Protein AF-0000000070236684 (afdb_homodimer)

Nearest PDB structures (foldseek):
  8g8b-assembly1_G  TM=8.870E-01  e=2.779E-02  Xenopus laevis
  3wkj-assembly1_C  TM=8.708E-01  e=2.597E-02  Homo sapiens
  8syp-assembly1_C  TM=8.882E-01  e=2.974E-02  Homo sapiens
  7lv9-assembly1_C  TM=8.901E-01  e=5.477E-02  Marseillevirus marseillevirus
  3waa-assembly1_C  TM=8.963E-01  e=7.689E-02  Homo sapiens

Structure (mmCIF, N/CA/C/O backbone):
data_AF-0000000070236684-model_v1
#
loop_
_entity.id
_entity.type
_entity.pdbx_description
1 polymer 'Nuclear transcription factor Y subunit gamma'
#
loop_
_atom_site.group_PDB
_atom_site.id
_atom_site.type_symbol
_atom_site.label_atom_id
_atom_site.label_alt_id
_atom_site.label_comp_id
_atom_site.label_asym_id
_atom_site.label_entity_id
_atom_site.label_seq_id
_atom_site.pdbx_PDB_ins_code
_atom_site.Cartn_x
_atom_site.Cartn_y
_atom_site.Cartn_z
_atom_site.occupancy
_atom_site.B_iso_or_equiv
_atom_site.auth_seq_id
_atom_site.auth_comp_id
_atom_site.auth_asym_id
_atom_site.auth_atom_id
_atom_site.pdbx_PDB_model_num
ATOM 1 N N . MET A 1 1 ? -11.641 -13.164 -7.879 1 70.75 1 MET A N 1
ATOM 2 C CA . MET A 1 1 ? -10.297 -13.734 -7.902 1 70.75 1 MET A CA 1
ATOM 3 C C . MET A 1 1 ? -10.086 -14.688 -6.73 1 70.75 1 MET A C 1
ATOM 5 O O . MET A 1 1 ? -10.43 -14.359 -5.594 1 70.75 1 MET A O 1
ATOM 9 N N . LEU A 1 2 ? -9.781 -15.953 -6.977 1 87.56 2 LEU A N 1
ATOM 10 C CA . LEU A 1 2 ? -9.57 -16.906 -5.891 1 87.56 2 LEU A CA 1
ATOM 11 C C . LEU A 1 2 ? -8.148 -16.797 -5.355 1 87.56 2 LEU A C 1
ATOM 13 O O . LEU A 1 2 ? -7.211 -16.531 -6.113 1 87.56 2 LEU A O 1
ATOM 17 N N . ALA A 1 3 ? -8.008 -16.797 -4.059 1 94.19 3 ALA A N 1
ATOM 18 C CA . ALA A 1 3 ? -6.695 -16.766 -3.41 1 94.19 3 ALA A CA 1
ATOM 19 C C . ALA A 1 3 ? -6.598 -17.828 -2.318 1 94.19 3 ALA A C 1
ATOM 21 O O . ALA A 1 3 ? -7.562 -18.062 -1.582 1 94.19 3 ALA A O 1
ATOM 22 N N . GLU A 1 4 ? -5.469 -18.453 -2.273 1 93.94 4 GLU A N 1
ATOM 23 C CA . GLU A 1 4 ? -5.211 -19.359 -1.161 1 93.94 4 GLU A CA 1
ATOM 24 C C . GLU A 1 4 ? -5.008 -18.594 0.142 1 93.94 4 GLU A C 1
ATOM 26 O O . GLU A 1 4 ? -4.758 -17.391 0.125 1 93.94 4 GLU A O 1
ATOM 31 N N . GLN A 1 5 ? -5.105 -19.281 1.214 1 94.62 5 GLN A N 1
ATOM 32 C CA . GLN A 1 5 ? -5.082 -18.672 2.535 1 94.62 5 GLN A CA 1
ATOM 33 C C . GLN A 1 5 ? -3.754 -17.953 2.787 1 94.62 5 GLN A C 1
ATOM 35 O O . GLN A 1 5 ? -3.729 -16.859 3.342 1 94.62 5 GLN A O 1
ATOM 40 N N . GLU A 1 6 ? -2.668 -18.562 2.426 1 94.69 6 GLU A N 1
ATOM 41 C CA . GLU A 1 6 ? -1.36 -17.953 2.656 1 94.69 6 GLU A CA 1
ATOM 42 C C . GLU A 1 6 ? -1.21 -16.656 1.87 1 94.69 6 GLU A C 1
ATOM 44 O O . GLU A 1 6 ? -0.605 -15.695 2.355 1 94.69 6 GLU A O 1
ATOM 49 N N . ALA A 1 7 ? -1.746 -16.641 0.705 1 94.62 7 ALA A N 1
ATOM 50 C CA . ALA A 1 7 ? -1.714 -15.422 -0.111 1 94.62 7 ALA A CA 1
ATOM 51 C C . ALA A 1 7 ? -2.52 -14.305 0.54 1 94.62 7 ALA A C 1
ATOM 53 O O . ALA A 1 7 ? -2.088 -13.148 0.554 1 94.62 7 ALA A O 1
ATOM 54 N N . ILE A 1 8 ? -3.615 -14.641 1.075 1 95.38 8 ILE A N 1
ATOM 55 C CA . ILE A 1 8 ? -4.469 -13.68 1.759 1 95.38 8 ILE A CA 1
ATOM 56 C C . ILE A 1 8 ? -3.721 -13.078 2.949 1 95.38 8 ILE A C 1
ATOM 58 O O . ILE A 1 8 ? -3.76 -11.867 3.168 1 95.38 8 ILE A O 1
ATOM 62 N N . PHE A 1 9 ? -3.004 -13.867 3.637 1 94.69 9 PHE A N 1
ATOM 63 C CA . PHE A 1 9 ? -2.25 -13.438 4.809 1 94.69 9 PHE A CA 1
ATOM 64 C C . PHE A 1 9 ? -1.154 -12.453 4.422 1 94.69 9 PHE A C 1
ATOM 66 O O . PHE A 1 9 ? -0.987 -11.414 5.066 1 94.69 9 PHE A O 1
ATOM 73 N N . ILE A 1 10 ? -0.494 -12.711 3.414 1 93.88 10 ILE A N 1
ATOM 74 C CA . ILE A 1 10 ? 0.594 -11.859 2.947 1 93.88 10 ILE A CA 1
ATOM 75 C C . ILE A 1 10 ? 0.036 -10.516 2.479 1 93.88 10 ILE A C 1
ATOM 77 O O . ILE A 1 10 ? 0.596 -9.461 2.787 1 93.88 10 ILE A O 1
ATOM 81 N N . LEU A 1 11 ? -1.012 -10.633 1.76 1 95.62 11 LEU A N 1
ATOM 82 C CA . LEU A 1 11 ? -1.623 -9.398 1.267 1 95.62 11 LEU A CA 1
ATOM 83 C C . LEU A 1 11 ? -2.084 -8.523 2.424 1 95.62 11 LEU A C 1
ATOM 85 O O . LEU A 1 11 ? -1.921 -7.297 2.383 1 95.62 11 LEU A O 1
ATOM 89 N N . GLU A 1 12 ? -2.658 -9.117 3.465 1 95.5 12 GLU A N 1
ATOM 90 C CA . GLU A 1 12 ? -3.084 -8.391 4.656 1 95.5 12 GLU A CA 1
ATOM 91 C C . GLU A 1 12 ? -1.902 -7.703 5.34 1 95.5 12 GLU A C 1
ATOM 93 O O . GLU A 1 12 ? -1.976 -6.523 5.68 1 95.5 12 GLU A O 1
ATOM 98 N N . GLN A 1 13 ? -0.871 -8.422 5.469 1 95.56 13 GLN A N 1
ATOM 99 C CA . GLN A 1 13 ? 0.328 -7.879 6.098 1 95.56 13 GLN A CA 1
ATOM 100 C C . GLN A 1 13 ? 0.928 -6.758 5.258 1 95.56 13 GLN A C 1
ATOM 102 O O . GLN A 1 13 ? 1.337 -5.723 5.793 1 95.56 13 GLN A O 1
ATOM 107 N N . ALA A 1 14 ? 0.991 -6.949 4 1 95.38 14 ALA A N 1
ATOM 108 C CA . ALA A 1 14 ? 1.499 -5.934 3.08 1 95.38 14 ALA A CA 1
ATOM 109 C C . ALA A 1 14 ? 0.677 -4.652 3.17 1 95.38 14 ALA A C 1
ATOM 111 O O . ALA A 1 14 ? 1.233 -3.551 3.199 1 95.38 14 ALA A O 1
ATOM 112 N N . THR A 1 15 ? -0.621 -4.812 3.266 1 96.88 15 THR A N 1
ATOM 113 C CA . THR A 1 15 ? -1.525 -3.672 3.355 1 96.88 15 THR A CA 1
ATOM 114 C C . THR A 1 15 ? -1.334 -2.932 4.676 1 96.88 15 THR A C 1
ATOM 116 O O . THR A 1 15 ? -1.302 -1.699 4.703 1 96.88 15 THR A O 1
ATOM 119 N N . GLU A 1 16 ? -1.189 -3.678 5.723 1 95.81 16 GLU A N 1
ATOM 120 C CA . GLU A 1 16 ? -0.951 -3.074 7.031 1 95.81 16 GLU A CA 1
ATOM 121 C C . GLU A 1 16 ? 0.336 -2.254 7.035 1 95.81 16 GLU A C 1
ATOM 123 O O . GLU A 1 16 ? 0.355 -1.12 7.52 1 95.81 16 GLU A O 1
ATOM 128 N N . LEU A 1 17 ? 1.37 -2.842 6.52 1 94.62 17 LEU A N 1
ATOM 129 C CA . LEU A 1 17 ? 2.66 -2.164 6.457 1 94.62 17 LEU A CA 1
ATOM 130 C C . LEU A 1 17 ? 2.576 -0.916 5.582 1 94.62 17 LEU A C 1
ATOM 132 O O . LEU A 1 17 ? 3.15 0.122 5.918 1 94.62 17 LEU A O 1
ATOM 136 N N . PHE A 1 18 ? 1.917 -1.042 4.453 1 94.69 18 PHE A N 1
ATOM 137 C CA . PHE A 1 18 ? 1.713 0.1 3.568 1 94.69 18 PHE A CA 1
ATOM 138 C C . PHE A 1 18 ? 1.059 1.255 4.316 1 94.69 18 PHE A C 1
ATOM 140 O O . PHE A 1 18 ? 1.565 2.379 4.301 1 94.69 18 PHE A O 1
ATOM 147 N N . VAL A 1 19 ? -0.034 1.018 5.074 1 96.44 19 VAL A N 1
ATOM 148 C CA . VAL A 1 19 ? -0.78 2.039 5.805 1 96.44 19 VAL A CA 1
ATOM 149 C C . VAL A 1 19 ? 0.101 2.646 6.895 1 96.44 19 VAL A C 1
ATOM 151 O O . VAL A 1 19 ? 0.131 3.865 7.066 1 96.44 19 VAL A O 1
ATOM 154 N N . GLU A 1 20 ? 0.805 1.807 7.566 1 94.31 20 GLU A N 1
ATOM 155 C CA . GLU A 1 20 ? 1.688 2.285 8.625 1 94.31 20 GLU A CA 1
ATOM 156 C C . GLU A 1 20 ? 2.768 3.211 8.07 1 94.31 20 GLU A C 1
ATOM 158 O O . GLU A 1 20 ? 3.064 4.25 8.664 1 94.31 20 GLU A O 1
ATOM 163 N N . THR A 1 21 ? 3.33 2.824 6.965 1 93.69 21 THR A N 1
ATOM 164 C CA . THR A 1 21 ? 4.43 3.578 6.375 1 93.69 21 THR A CA 1
ATOM 165 C C . THR A 1 21 ? 3.957 4.949 5.906 1 93.69 21 THR A C 1
ATOM 167 O O . THR A 1 21 ? 4.559 5.969 6.246 1 93.69 21 THR A O 1
ATOM 170 N N . ILE A 1 22 ? 2.867 4.957 5.18 1 93.75 22 ILE A N 1
ATOM 171 C CA . ILE A 1 22 ? 2.375 6.227 4.656 1 93.75 22 ILE A CA 1
ATOM 172 C C . ILE A 1 22 ? 1.903 7.109 5.805 1 93.75 22 ILE A C 1
ATOM 174 O O . ILE A 1 22 ? 2.131 8.32 5.797 1 93.75 22 ILE A O 1
ATOM 178 N N . ALA A 1 23 ? 1.235 6.59 6.84 1 94.62 23 ALA A N 1
ATOM 179 C CA . ALA A 1 23 ? 0.761 7.344 8 1 94.62 23 ALA A CA 1
ATOM 180 C C . ALA A 1 23 ? 1.927 7.945 8.781 1 94.62 23 ALA A C 1
ATOM 182 O O . ALA A 1 23 ? 1.866 9.102 9.211 1 94.62 23 ALA A O 1
ATOM 183 N N . ARG A 1 24 ? 2.898 7.129 8.898 1 93.5 24 ARG A N 1
ATOM 184 C CA . ARG A 1 24 ? 4.09 7.602 9.594 1 93.5 24 ARG A CA 1
ATOM 185 C C . ARG A 1 24 ? 4.738 8.758 8.852 1 93.5 24 ARG A C 1
ATOM 187 O O . ARG A 1 24 ? 5.102 9.773 9.453 1 93.5 24 ARG A O 1
ATOM 194 N N . ASP A 1 25 ? 4.859 8.57 7.543 1 93.56 25 ASP A N 1
ATOM 195 C CA . ASP A 1 25 ? 5.469 9.617 6.734 1 93.56 25 ASP A CA 1
ATOM 196 C C . ASP A 1 25 ? 4.629 10.898 6.766 1 93.56 25 ASP A C 1
ATOM 198 O O . ASP A 1 25 ? 5.168 11.992 6.902 1 93.56 25 ASP A O 1
ATOM 202 N N . ALA A 1 26 ? 3.357 10.727 6.742 1 94.75 26 ALA A N 1
ATOM 203 C CA . ALA A 1 26 ? 2.445 11.867 6.797 1 94.75 26 ALA A CA 1
ATOM 204 C C . ALA A 1 26 ? 2.498 12.547 8.164 1 94.75 26 ALA A C 1
ATOM 206 O O . ALA A 1 26 ? 2.438 13.773 8.258 1 94.75 26 ALA A O 1
ATOM 207 N N . TYR A 1 27 ? 2.639 11.695 9.117 1 94.5 27 TYR A N 1
ATOM 208 C CA . TYR A 1 27 ? 2.748 12.234 10.469 1 94.5 27 TYR A CA 1
ATOM 209 C C . TYR A 1 27 ? 4.023 13.055 10.625 1 94.5 27 TYR A C 1
ATOM 211 O O . TYR A 1 27 ? 4.008 14.117 11.258 1 94.5 27 TYR A O 1
ATOM 219 N N . CYS A 1 28 ? 5.082 12.586 10.117 1 93.44 28 CYS A N 1
ATOM 220 C CA . CYS A 1 28 ? 6.344 13.328 10.125 1 93.44 28 CYS A CA 1
ATOM 221 C C . CYS A 1 28 ? 6.188 14.672 9.438 1 93.44 28 CYS A C 1
ATOM 223 O O . CYS A 1 28 ? 6.707 15.688 9.922 1 93.44 28 CYS A O 1
ATOM 225 N N . CYS A 1 29 ? 5.461 14.68 8.367 1 93.5 29 CYS A N 1
ATOM 226 C CA . CYS A 1 29 ? 5.207 15.93 7.656 1 93.5 29 CYS A CA 1
ATOM 227 C C . CYS A 1 29 ? 4.379 16.891 8.508 1 93.5 29 CYS A C 1
ATOM 229 O O . CYS A 1 29 ? 4.633 18.094 8.523 1 93.5 29 CYS A O 1
ATOM 231 N N . ALA A 1 30 ? 3.379 16.344 9.242 1 94.94 30 ALA A N 1
ATOM 232 C CA . ALA A 1 30 ? 2.555 17.156 10.133 1 94.94 30 ALA A CA 1
ATOM 233 C C . ALA A 1 30 ? 3.391 17.75 11.266 1 94.94 30 ALA A C 1
ATOM 235 O O . ALA A 1 30 ? 3.242 18.938 11.602 1 94.94 30 ALA A O 1
ATOM 236 N N . GLN A 1 31 ? 4.266 17 11.75 1 93.19 31 GLN A N 1
ATOM 237 C CA . GLN A 1 31 ? 5.121 17.438 12.844 1 93.19 31 GLN A CA 1
ATOM 238 C C . GLN A 1 31 ? 6.07 18.547 12.406 1 93.19 31 GLN A C 1
ATOM 240 O O . GLN A 1 31 ? 6.348 19.469 13.164 1 93.19 31 GLN A O 1
ATOM 245 N N . GLN A 1 32 ? 6.582 18.359 11.227 1 91.88 32 GLN A N 1
ATOM 246 C CA . GLN A 1 32 ? 7.457 19.391 10.672 1 91.88 32 GLN A CA 1
ATOM 247 C C . GLN A 1 32 ? 6.742 20.734 10.609 1 91.88 32 GLN A C 1
ATOM 249 O O . GLN A 1 32 ? 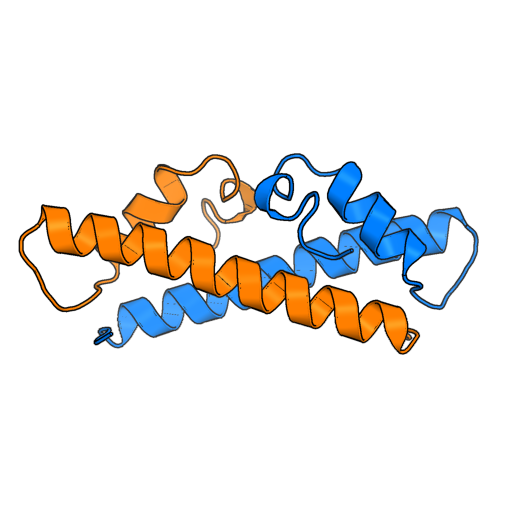7.375 21.781 10.742 1 91.88 32 GLN A O 1
ATOM 254 N N . GLY A 1 33 ? 5.465 20.734 10.492 1 90.94 33 GLY A N 1
ATOM 255 C CA . GLY A 1 33 ? 4.637 21.938 10.469 1 90.94 33 GLY A CA 1
ATOM 256 C C . GLY A 1 33 ? 4.121 22.312 11.844 1 90.94 33 GLY A C 1
ATOM 257 O O . GLY A 1 33 ? 3.256 23.188 11.961 1 90.94 33 GLY A O 1
ATOM 258 N N . LYS A 1 34 ? 4.551 21.562 12.898 1 92.69 34 LYS A N 1
ATOM 259 C CA . LYS A 1 34 ? 4.176 21.797 14.289 1 92.69 34 LYS A CA 1
ATOM 260 C C . LYS A 1 34 ? 2.689 21.547 14.516 1 92.69 34 LYS A C 1
ATOM 262 O O . LYS A 1 34 ? 2.033 22.281 15.258 1 92.69 34 LYS A O 1
ATOM 267 N N . ARG A 1 35 ? 2.184 20.688 13.805 1 92.5 35 ARG A N 1
ATOM 268 C CA . ARG A 1 35 ? 0.787 20.281 13.953 1 92.5 35 ARG A CA 1
ATOM 269 C C . ARG A 1 35 ? 0.674 18.875 14.531 1 92.5 35 A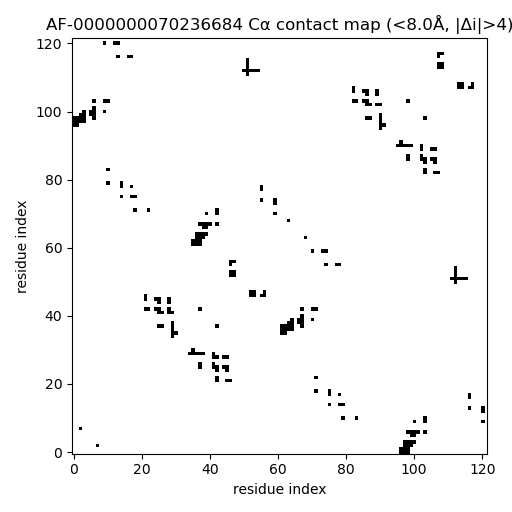RG A C 1
ATOM 271 O O . ARG A 1 35 ? 1.552 18.047 14.312 1 92.5 35 ARG A O 1
ATOM 278 N N . LYS A 1 36 ? -0.399 18.703 15.234 1 89.12 36 LYS A N 1
ATOM 279 C CA . LYS A 1 36 ? -0.637 17.391 15.828 1 89.12 36 LYS A CA 1
ATOM 280 C C . LYS A 1 36 ? -1.657 16.594 15.023 1 89.12 36 LYS A C 1
ATOM 282 O O . LYS A 1 36 ? -1.831 15.398 15.242 1 89.12 36 LYS A O 1
ATOM 287 N N . THR A 1 37 ? -2.359 17.312 14.109 1 93.81 37 THR A N 1
ATOM 288 C CA . THR A 1 37 ? -3.408 16.719 13.297 1 93.81 37 THR A CA 1
ATOM 289 C C . THR A 1 37 ? -2.945 16.547 11.859 1 93.81 37 THR A C 1
ATOM 291 O O . THR A 1 37 ? -2.383 17.469 11.266 1 93.81 37 THR A O 1
ATOM 294 N N . LEU A 1 38 ? -3.135 15.328 11.367 1 94.5 38 LEU A N 1
ATOM 295 C CA . LEU A 1 38 ? -2.812 15.008 9.984 1 94.5 38 LEU A CA 1
ATOM 296 C C . LEU A 1 38 ? -3.795 15.68 9.031 1 94.5 38 LEU A C 1
ATOM 298 O O . LEU A 1 38 ? -5.012 15.609 9.234 1 94.5 38 LEU A O 1
ATOM 302 N N . GLN A 1 39 ? -3.293 16.344 8.125 1 95.12 39 GLN A N 1
ATOM 303 C CA . GLN A 1 39 ? -4.109 17 7.109 1 95.12 39 GLN A CA 1
ATOM 304 C C . GLN A 1 39 ? -3.824 16.422 5.723 1 95.12 39 GLN A C 1
ATOM 306 O O . GLN A 1 39 ? -2.832 15.727 5.527 1 95.12 39 GLN A O 1
ATOM 311 N N . ARG A 1 40 ? -4.66 16.797 4.812 1 93.5 40 ARG A N 1
ATOM 312 C CA . ARG A 1 40 ? -4.523 16.344 3.434 1 93.5 40 ARG A CA 1
ATOM 313 C C . ARG A 1 40 ? -3.133 16.656 2.889 1 93.5 40 ARG A C 1
ATOM 315 O O . ARG A 1 40 ? -2.498 15.797 2.268 1 93.5 40 ARG A O 1
ATOM 322 N N . ARG A 1 41 ? -2.662 17.859 3.176 1 93.62 41 ARG A N 1
ATOM 323 C CA . ARG A 1 41 ? -1.374 18.297 2.648 1 93.62 41 ARG A CA 1
ATOM 324 C C . ARG A 1 41 ? -0.246 17.406 3.133 1 93.62 41 ARG A C 1
ATOM 326 O O . ARG A 1 41 ? 0.728 17.172 2.412 1 93.62 41 ARG A O 1
ATOM 333 N N . ASP A 1 42 ? -0.347 16.906 4.285 1 95.06 42 ASP A N 1
ATOM 334 C CA . ASP A 1 42 ? 0.684 16.031 4.832 1 95.06 42 ASP A CA 1
ATOM 335 C C . ASP A 1 42 ? 0.768 14.719 4.047 1 95.06 42 ASP A C 1
ATOM 337 O O . ASP A 1 42 ? 1.861 14.211 3.797 1 95.06 42 ASP A O 1
ATOM 341 N N . LEU A 1 43 ? -0.398 14.172 3.672 1 94.38 43 LEU A N 1
ATOM 342 C CA . LEU A 1 43 ? -0.434 12.969 2.848 1 94.38 43 LEU A CA 1
ATOM 343 C C . LEU A 1 43 ? 0.111 13.25 1.452 1 94.38 43 LEU A C 1
ATOM 345 O O . LEU A 1 43 ? 0.878 12.453 0.908 1 94.38 43 LEU A O 1
ATOM 349 N N . ASP A 1 44 ? -0.273 14.406 0.938 1 93.19 44 ASP A N 1
ATOM 350 C CA . ASP A 1 44 ? 0.244 14.797 -0.369 1 93.19 44 ASP A CA 1
ATOM 351 C C . ASP A 1 44 ? 1.77 14.875 -0.355 1 93.19 44 ASP A C 1
ATOM 353 O O . ASP A 1 44 ? 2.434 14.344 -1.247 1 93.19 44 ASP A O 1
ATOM 357 N N . ASP A 1 45 ? 2.244 15.469 0.659 1 93.38 45 ASP A N 1
ATOM 358 C CA . ASP A 1 45 ? 3.688 15.633 0.798 1 93.38 45 ASP A CA 1
ATOM 359 C C . ASP A 1 45 ? 4.379 14.281 0.967 1 93.38 45 ASP A C 1
ATOM 361 O O . ASP A 1 45 ? 5.438 14.047 0.381 1 93.38 45 ASP A O 1
ATOM 365 N N . ALA A 1 46 ? 3.811 13.422 1.79 1 92.94 46 ALA A N 1
ATOM 366 C CA . ALA A 1 46 ? 4.359 12.086 2.016 1 92.94 46 ALA A CA 1
ATOM 367 C C . ALA A 1 46 ? 4.438 11.297 0.712 1 92.94 46 ALA A C 1
ATOM 369 O O . ALA A 1 46 ? 5.441 10.641 0.437 1 92.94 46 ALA A O 1
ATOM 370 N N . ILE A 1 47 ? 3.402 11.352 -0.099 1 92.5 47 ILE A N 1
ATOM 371 C CA . ILE A 1 47 ? 3.326 10.625 -1.362 1 92.5 47 ILE A CA 1
ATOM 372 C C . ILE A 1 47 ? 4.355 11.188 -2.342 1 92.5 47 ILE A C 1
ATOM 374 O O . ILE A 1 47 ? 5 10.43 -3.074 1 92.5 47 ILE A O 1
ATOM 378 N N . GLU A 1 48 ? 4.539 12.43 -2.328 1 91.62 48 GLU A N 1
ATOM 379 C CA . GLU A 1 48 ? 5.484 13.078 -3.229 1 91.62 48 GLU A CA 1
ATOM 380 C C . GLU A 1 48 ? 6.926 12.82 -2.797 1 91.62 48 GLU A C 1
ATOM 382 O O . GLU A 1 48 ? 7.828 12.742 -3.635 1 91.62 48 GLU A O 1
ATOM 387 N N . ALA A 1 49 ? 7.09 12.648 -1.534 1 88.75 49 ALA A N 1
ATOM 388 C CA . ALA A 1 49 ? 8.43 12.523 -0.972 1 88.75 49 ALA A CA 1
ATOM 389 C C . ALA A 1 49 ? 8.977 11.109 -1.141 1 88.75 49 ALA A C 1
ATOM 391 O O . ALA A 1 49 ? 10.188 10.906 -1.173 1 88.75 49 ALA A O 1
ATOM 392 N N . VAL A 1 50 ? 8.078 10.133 -1.169 1 86.62 50 VAL A N 1
ATOM 393 C CA . VAL A 1 50 ? 8.5 8.742 -1.189 1 86.62 50 VAL A CA 1
ATOM 394 C C . VAL A 1 50 ? 8.312 8.164 -2.594 1 86.62 50 VAL A C 1
ATOM 396 O O . VAL A 1 50 ? 7.184 7.984 -3.055 1 86.62 50 VAL A O 1
ATOM 399 N N . ASP A 1 51 ? 9.375 7.734 -3.184 1 87 51 ASP A N 1
ATOM 400 C CA . ASP A 1 51 ? 9.367 7.188 -4.535 1 87 51 ASP A CA 1
ATOM 401 C C . ASP A 1 51 ? 8.461 5.957 -4.621 1 87 51 ASP A C 1
ATOM 403 O O . ASP A 1 51 ? 7.84 5.711 -5.656 1 87 51 ASP A O 1
ATOM 407 N N . GLU A 1 52 ? 8.422 5.281 -3.586 1 85.69 52 GLU A N 1
ATOM 408 C CA . GLU A 1 52 ? 7.652 4.043 -3.518 1 85.69 52 GLU A CA 1
ATOM 409 C C . GLU A 1 52 ? 6.156 4.312 -3.678 1 85.69 52 GLU A C 1
ATOM 411 O O . GLU A 1 52 ? 5.387 3.395 -3.967 1 85.69 52 GLU A O 1
ATOM 416 N N . PHE A 1 53 ? 5.785 5.57 -3.592 1 89.94 53 PHE A N 1
ATOM 417 C CA . PHE A 1 53 ? 4.363 5.898 -3.67 1 89.94 53 PHE A CA 1
ATOM 418 C C . PHE A 1 53 ? 4.035 6.562 -5 1 89.94 53 PHE A C 1
ATOM 420 O O . PHE A 1 53 ? 2.912 7.027 -5.207 1 89.94 53 PHE A O 1
ATOM 427 N N . ALA A 1 54 ? 4.992 6.48 -5.934 1 87.75 54 ALA A N 1
ATOM 428 C CA . ALA A 1 54 ? 4.805 7.094 -7.246 1 87.75 54 ALA A CA 1
ATOM 429 C C . ALA A 1 54 ? 3.553 6.551 -7.93 1 87.75 54 ALA A C 1
ATOM 431 O O . ALA A 1 54 ? 2.9 7.262 -8.695 1 87.75 54 ALA A O 1
ATOM 432 N N . PHE A 1 55 ? 3.199 5.305 -7.641 1 84.75 55 PHE A N 1
ATOM 433 C CA . PHE A 1 55 ? 2.018 4.695 -8.242 1 84.75 55 PHE A CA 1
ATOM 434 C C . PHE A 1 55 ? 0.75 5.395 -7.77 1 84.75 55 PHE A C 1
ATOM 436 O O . PHE A 1 55 ? -0.311 5.25 -8.383 1 84.75 55 PHE A O 1
ATOM 443 N N . LEU A 1 56 ? 0.864 6.164 -6.754 1 89.19 56 LEU A N 1
ATOM 444 C CA . LEU A 1 56 ? -0.279 6.898 -6.223 1 89.19 56 LEU A CA 1
ATOM 445 C C . LEU A 1 56 ? -0.376 8.281 -6.855 1 89.19 56 LEU A C 1
ATOM 447 O O . LEU A 1 56 ? -1.421 8.938 -6.777 1 89.19 56 LEU A O 1
ATOM 451 N N . GLU A 1 57 ? 0.667 8.703 -7.398 1 85.38 57 GLU A N 1
ATOM 452 C CA . GLU A 1 57 ? 0.72 10.07 -7.91 1 85.38 57 GLU A CA 1
ATOM 453 C C . GLU A 1 57 ? -0.317 10.289 -9.008 1 85.38 57 GLU A C 1
ATOM 455 O O . GLU A 1 57 ? -0.417 9.484 -9.945 1 85.38 57 GLU A O 1
ATOM 460 N N . GLY A 1 58 ? -1.129 11.328 -8.82 1 82.62 58 GLY A N 1
ATOM 461 C CA . GLY A 1 58 ? -2.117 11.68 -9.828 1 82.62 58 GLY A CA 1
ATOM 462 C C . GLY A 1 58 ? -3.426 10.93 -9.672 1 82.62 58 GLY A C 1
ATOM 463 O O . GLY A 1 58 ? -4.391 11.195 -10.391 1 82.62 58 GLY A O 1
ATOM 464 N N . THR A 1 59 ? -3.486 10.031 -8.75 1 80.31 59 THR A N 1
ATOM 465 C CA . THR A 1 59 ? -4.684 9.211 -8.625 1 80.31 59 THR A CA 1
ATOM 466 C C . THR A 1 59 ? -5.57 9.711 -7.488 1 80.31 59 THR A C 1
ATOM 468 O O . THR A 1 59 ? -6.77 9.422 -7.453 1 80.31 59 THR A O 1
ATOM 471 N N . LEU A 1 60 ? -4.984 10.367 -6.512 1 78.88 60 LEU A N 1
ATOM 472 C CA . LEU A 1 60 ? -5.715 10.781 -5.32 1 78.88 60 LEU A CA 1
ATOM 473 C C . LEU A 1 60 ? -6.293 12.18 -5.496 1 78.88 60 LEU A C 1
ATOM 475 O O . LEU A 1 60 ? -6.992 12.688 -4.617 1 78.88 60 LEU A O 1
ATOM 479 N N . ASP A 1 61 ? -6.238 12.906 -6.605 1 64.38 61 ASP A N 1
ATOM 480 C CA . ASP A 1 61 ? -6.836 14.227 -6.82 1 64.38 61 ASP A CA 1
ATOM 481 C C . ASP A 1 61 ? -8.359 14.133 -6.852 1 64.38 61 ASP A C 1
ATOM 483 O O . ASP A 1 61 ? -8.922 13.125 -7.281 1 64.38 61 ASP A O 1
ATOM 487 N N . MET B 1 1 ? -3.428 8.781 16.797 1 70.62 1 MET B N 1
ATOM 488 C CA . MET B 1 1 ? -3.074 9.828 15.852 1 70.62 1 MET B CA 1
ATOM 489 C C . MET B 1 1 ? -4.324 10.523 15.312 1 70.62 1 MET B C 1
ATOM 491 O O . MET B 1 1 ? -5.289 9.859 14.93 1 70.62 1 MET B O 1
ATOM 495 N N . LEU B 1 2 ? -4.477 11.844 15.492 1 87.56 2 LEU B N 1
ATOM 496 C CA . LEU B 1 2 ? -5.648 12.555 14.992 1 87.56 2 LEU B CA 1
ATOM 497 C C . LEU B 1 2 ? -5.488 12.898 13.516 1 87.56 2 LEU B C 1
ATOM 499 O O . LEU B 1 2 ? -4.383 13.211 13.062 1 87.56 2 LEU B O 1
ATOM 503 N N . ALA B 1 3 ? -6.516 12.656 12.742 1 94.38 3 ALA B N 1
ATOM 504 C CA . ALA B 1 3 ? -6.52 12.992 11.32 1 94.38 3 ALA B CA 1
ATOM 505 C C . ALA B 1 3 ? -7.812 13.711 10.93 1 94.38 3 ALA B C 1
ATOM 507 O O . ALA B 1 3 ? -8.891 13.352 11.406 1 94.38 3 ALA B O 1
ATOM 508 N N . GLU B 1 4 ? -7.66 14.719 10.117 1 94 4 GLU B N 1
ATOM 509 C CA . GLU B 1 4 ? -8.844 15.359 9.555 1 94 4 GLU B CA 1
ATOM 510 C C . GLU B 1 4 ? -9.531 14.453 8.547 1 94 4 GLU B C 1
ATOM 512 O O . GLU B 1 4 ? -8.945 13.477 8.07 1 94 4 GLU B O 1
ATOM 517 N N . GLN B 1 5 ? -10.734 14.766 8.242 1 94.69 5 GLN B N 1
ATOM 518 C CA . GLN B 1 5 ? -11.57 13.914 7.406 1 94.69 5 GLN B CA 1
ATOM 519 C C . GLN B 1 5 ? -10.977 13.758 6.012 1 94.69 5 GLN B C 1
ATOM 521 O O . GLN B 1 5 ? -10.977 12.656 5.449 1 94.69 5 GLN B O 1
ATOM 526 N N . GLU B 1 6 ? -10.5 14.82 5.441 1 94.69 6 GLU B N 1
ATOM 527 C CA . GLU B 1 6 ? -9.938 14.75 4.098 1 94.69 6 GLU B CA 1
ATOM 528 C C . GLU B 1 6 ? -8.703 13.852 4.059 1 94.69 6 GLU B C 1
ATOM 530 O O . GLU B 1 6 ? -8.484 13.133 3.084 1 94.69 6 GLU B O 1
ATOM 535 N N . ALA B 1 7 ? -7.934 13.875 5.074 1 94.69 7 ALA B N 1
ATOM 536 C CA . ALA B 1 7 ? -6.758 13.016 5.172 1 94.69 7 ALA B CA 1
ATOM 537 C C . ALA B 1 7 ? -7.164 11.547 5.246 1 94.69 7 ALA B C 1
ATOM 539 O O . ALA B 1 7 ? -6.543 10.695 4.602 1 94.69 7 ALA B O 1
ATOM 540 N N . ILE B 1 8 ? -8.172 11.281 5.969 1 95.38 8 ILE B N 1
ATOM 541 C CA . ILE B 1 8 ? -8.688 9.922 6.102 1 95.38 8 ILE B CA 1
ATOM 542 C C . ILE B 1 8 ? -9.141 9.406 4.734 1 95.38 8 ILE B C 1
ATOM 544 O O . ILE B 1 8 ? -8.844 8.266 4.367 1 95.38 8 ILE B O 1
ATOM 548 N N . PHE B 1 9 ? -9.75 10.227 3.99 1 94.75 9 PHE B N 1
ATOM 549 C CA . PHE B 1 9 ? -10.258 9.867 2.67 1 94.75 9 PHE B CA 1
ATOM 550 C C . PHE B 1 9 ? -9.109 9.531 1.725 1 94.75 9 PHE B C 1
ATOM 552 O O . PHE B 1 9 ? -9.164 8.523 1.014 1 94.75 9 PHE B O 1
ATOM 559 N N . ILE B 1 10 ? -8.102 10.258 1.746 1 93.88 10 ILE B N 1
ATOM 560 C CA . ILE B 1 10 ? -6.953 10.055 0.876 1 93.88 10 ILE B CA 1
ATOM 561 C C . ILE B 1 10 ? -6.242 8.758 1.257 1 93.88 10 ILE B C 1
ATOM 563 O O . ILE B 1 10 ? -5.855 7.973 0.385 1 93.88 10 ILE B O 1
ATOM 567 N N . LEU B 1 11 ? -6.105 8.609 2.514 1 95.69 11 LEU B N 1
ATOM 568 C CA . LEU B 1 11 ? -5.445 7.398 2.979 1 95.69 11 LEU B CA 1
ATOM 569 C C . LEU B 1 11 ? -6.227 6.156 2.562 1 95.69 11 LEU B C 1
ATOM 571 O O . LEU B 1 11 ? -5.637 5.152 2.154 1 95.69 11 LEU B O 1
ATOM 575 N N . GLU B 1 12 ? -7.555 6.207 2.66 1 95.69 12 GLU B N 1
ATOM 576 C CA . GLU B 1 12 ? -8.414 5.105 2.236 1 95.69 12 GLU B CA 1
ATOM 577 C C . GLU B 1 12 ? -8.242 4.812 0.749 1 95.69 12 GLU B C 1
ATOM 579 O O . GLU B 1 12 ? -8.078 3.658 0.353 1 95.69 12 GLU B O 1
ATOM 584 N N . GLN B 1 13 ? -8.234 5.84 -0.01 1 95.56 13 GLN B N 1
ATOM 585 C CA . GLN B 1 13 ? -8.07 5.688 -1.451 1 95.56 13 GLN B CA 1
ATOM 586 C C . GLN B 1 13 ? -6.688 5.137 -1.789 1 95.56 13 GLN B C 1
ATOM 588 O O . GLN B 1 13 ? -6.555 4.262 -2.645 1 95.56 13 GLN B O 1
ATOM 593 N N . ALA B 1 14 ? -5.691 5.633 -1.151 1 95.31 14 ALA B N 1
ATOM 594 C CA . ALA B 1 14 ? -4.32 5.16 -1.347 1 95.31 14 ALA B CA 1
ATOM 595 C C . ALA B 1 14 ? -4.203 3.676 -1.018 1 95.31 14 ALA B C 1
ATOM 597 O O . ALA B 1 14 ? -3.57 2.918 -1.758 1 95.31 14 ALA B O 1
ATOM 598 N N . THR B 1 15 ? -4.855 3.273 0.054 1 96.88 15 THR B N 1
ATOM 599 C CA . THR B 1 15 ? -4.828 1.88 0.486 1 96.88 15 THR B CA 1
ATOM 600 C C . THR B 1 15 ? -5.543 0.986 -0.521 1 96.88 15 THR B C 1
ATOM 602 O O . THR B 1 15 ? -5.055 -0.095 -0.858 1 96.88 15 THR B O 1
ATOM 605 N N . GLU B 1 16 ? -6.66 1.447 -0.999 1 95.88 16 GLU B N 1
ATOM 606 C CA . GLU B 1 16 ? -7.406 0.696 -2.004 1 95.88 16 GLU B CA 1
ATOM 607 C C . GLU B 1 16 ? -6.574 0.486 -3.266 1 95.88 16 GLU B C 1
ATOM 609 O O . GLU B 1 16 ? -6.512 -0.625 -3.795 1 95.88 16 GLU B O 1
ATOM 614 N N . LEU B 1 17 ? -5.98 1.549 -3.719 1 94.62 17 LEU B N 1
ATOM 615 C CA . LEU B 1 17 ? -5.148 1.481 -4.918 1 94.62 17 LEU B CA 1
ATOM 616 C C . LEU B 1 17 ? -3.957 0.553 -4.699 1 94.62 17 LEU B C 1
ATOM 618 O O . LEU B 1 17 ? -3.594 -0.214 -5.594 1 94.62 17 LEU B O 1
ATOM 622 N N . PHE B 1 18 ? -3.332 0.68 -3.557 1 94.69 18 PHE B N 1
ATOM 623 C CA . PHE B 1 18 ? -2.221 -0.201 -3.213 1 94.69 18 PHE B CA 1
ATOM 624 C C . PHE B 1 18 ? -2.633 -1.663 -3.33 1 94.69 18 PHE B C 1
ATOM 626 O O . PHE B 1 18 ? -1.972 -2.447 -4.012 1 94.69 18 PHE B O 1
ATOM 633 N N . VAL B 1 19 ? -3.785 -2.088 -2.75 1 96.38 19 VAL B N 1
ATOM 634 C CA . VAL B 1 19 ? -4.273 -3.463 -2.75 1 96.38 19 VAL B CA 1
ATOM 635 C C . VAL B 1 19 ? -4.582 -3.902 -4.18 1 96.38 19 VAL B C 1
ATOM 637 O O . VAL B 1 19 ? -4.223 -5.012 -4.586 1 96.38 19 VAL B O 1
ATOM 640 N N . GLU B 1 20 ? -5.211 -3.039 -4.887 1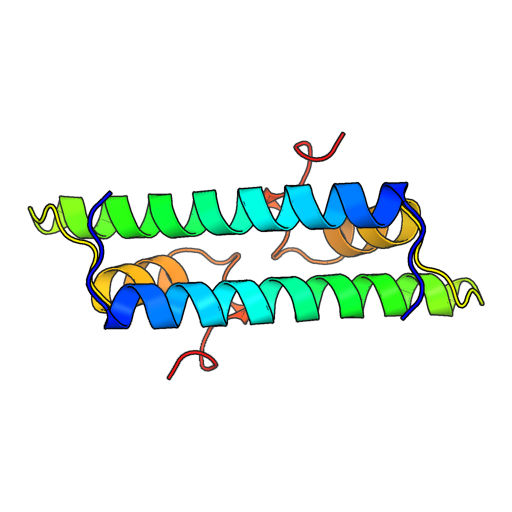 94.19 20 GLU B N 1
ATOM 641 C CA . GLU B 1 20 ? -5.547 -3.357 -6.273 1 94.19 20 GLU B CA 1
ATOM 642 C C . GLU B 1 20 ? -4.293 -3.607 -7.102 1 94.19 20 GLU B C 1
ATOM 644 O O . GLU B 1 20 ? -4.246 -4.547 -7.898 1 94.19 20 GLU B O 1
ATOM 649 N N . THR B 1 21 ? -3.312 -2.77 -6.918 1 93.69 21 THR B N 1
ATOM 650 C CA . THR B 1 21 ? -2.09 -2.85 -7.711 1 93.69 21 THR B CA 1
ATOM 651 C C . THR B 1 21 ? -1.333 -4.141 -7.406 1 93.69 21 THR B C 1
ATOM 653 O O . THR B 1 21 ? -0.965 -4.879 -8.32 1 93.69 21 THR B O 1
ATOM 656 N N . ILE B 1 22 ? -1.145 -4.398 -6.156 1 93.62 22 ILE B N 1
ATOM 657 C CA . ILE B 1 22 ? -0.393 -5.594 -5.785 1 93.62 22 ILE B CA 1
ATOM 658 C C . ILE B 1 22 ? -1.171 -6.84 -6.195 1 93.62 22 ILE B C 1
ATOM 660 O O . ILE B 1 22 ? -0.585 -7.816 -6.668 1 93.62 22 ILE B O 1
ATOM 664 N N . ALA B 1 23 ? -2.512 -6.914 -6.043 1 94.5 23 ALA B N 1
ATOM 665 C CA . ALA B 1 23 ? -3.35 -8.047 -6.426 1 94.5 23 ALA B CA 1
ATOM 666 C C . ALA B 1 23 ? -3.293 -8.289 -7.93 1 94.5 23 ALA B C 1
ATOM 668 O O . ALA B 1 23 ? -3.205 -9.438 -8.375 1 94.5 23 ALA B O 1
ATOM 669 N N . ARG B 1 24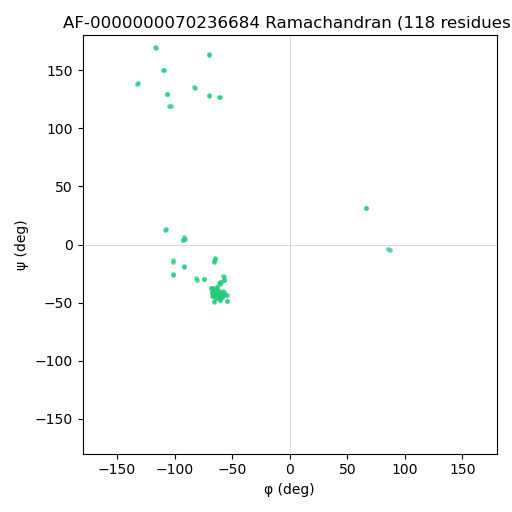 ? -3.326 -7.207 -8.586 1 93.44 24 ARG B N 1
ATOM 670 C CA . ARG B 1 24 ? -3.248 -7.309 -10.039 1 93.44 24 ARG B CA 1
ATOM 671 C C . ARG B 1 24 ? -1.909 -7.895 -10.477 1 93.44 24 ARG B C 1
ATOM 673 O O . ARG B 1 24 ? -1.863 -8.789 -11.328 1 93.44 24 ARG B O 1
ATOM 680 N N . ASP B 1 25 ? -0.855 -7.363 -9.875 1 93.38 25 ASP B N 1
ATOM 681 C CA . ASP B 1 25 ? 0.475 -7.855 -10.219 1 93.38 25 ASP B CA 1
ATOM 682 C C . ASP B 1 25 ? 0.628 -9.328 -9.844 1 93.38 25 ASP B C 1
ATOM 684 O O . ASP B 1 25 ? 1.167 -10.117 -10.617 1 93.38 25 ASP B O 1
ATOM 688 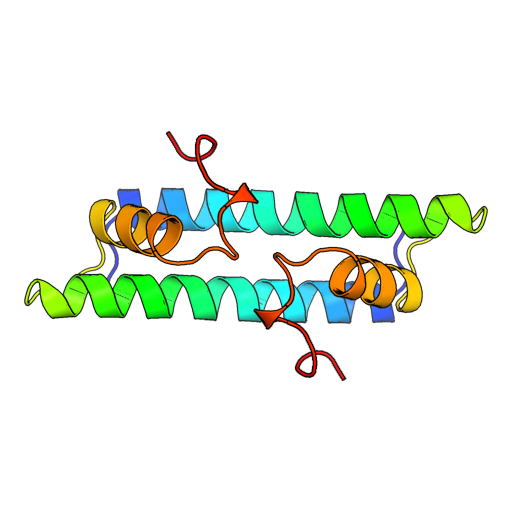N N . ALA B 1 26 ? 0.078 -9.695 -8.742 1 94.56 26 ALA B N 1
ATOM 689 C CA . ALA B 1 26 ? 0.131 -11.086 -8.289 1 94.56 26 ALA B CA 1
ATOM 690 C C . ALA B 1 26 ? -0.708 -11.984 -9.188 1 94.56 26 ALA B C 1
ATOM 692 O O . ALA B 1 26 ? -0.317 -13.117 -9.477 1 94.56 26 ALA B O 1
ATOM 693 N N . TYR B 1 27 ? -1.783 -11.422 -9.586 1 94.31 27 TYR B N 1
ATOM 694 C CA . TYR B 1 27 ? -2.645 -12.172 -10.484 1 94.31 27 TYR B CA 1
ATOM 695 C C . TYR B 1 27 ? -1.948 -12.43 -11.82 1 94.31 27 TYR B C 1
ATOM 697 O O . TYR B 1 27 ? -2.061 -13.516 -12.391 1 94.31 27 TYR B O 1
ATOM 705 N N . CYS B 1 28 ? -1.291 -11.453 -12.336 1 93.19 28 CYS B N 1
ATOM 706 C CA . CYS B 1 28 ? -0.512 -11.602 -13.555 1 93.19 28 CYS B CA 1
ATOM 707 C C . CYS B 1 28 ? 0.533 -12.703 -13.406 1 93.19 28 CYS B C 1
ATOM 709 O O . CYS B 1 28 ? 0.737 -13.5 -14.32 1 93.19 28 CYS B O 1
ATOM 711 N N . CYS B 1 29 ? 1.151 -12.75 -12.266 1 93.19 29 CYS B N 1
ATOM 712 C CA . CYS B 1 29 ? 2.137 -13.789 -11.992 1 93.19 29 CYS B CA 1
ATOM 713 C C . CYS B 1 29 ? 1.485 -15.164 -11.969 1 93.19 29 CYS B C 1
ATOM 715 O O . CYS B 1 29 ? 2.053 -16.141 -12.469 1 93.19 29 CYS B O 1
ATOM 717 N N . ALA B 1 30 ? 0.251 -15.266 -11.375 1 94.69 30 ALA B N 1
ATOM 718 C CA . ALA B 1 30 ? -0.487 -16.531 -11.336 1 94.69 30 ALA B CA 1
ATOM 719 C C . ALA B 1 30 ? -0.856 -16.984 -12.742 1 94.69 30 ALA B C 1
ATOM 721 O O . ALA B 1 30 ? -0.729 -18.172 -13.07 1 94.69 30 ALA B O 1
ATOM 722 N N . GLN B 1 31 ? -1.216 -16.094 -13.531 1 93 31 GLN B N 1
ATOM 723 C CA . GLN B 1 31 ? -1.619 -16.391 -14.898 1 93 31 GLN B CA 1
ATOM 724 C C . GLN B 1 31 ? -0.437 -16.891 -15.727 1 93 31 GLN B C 1
ATOM 726 O O . GLN B 1 31 ? -0.588 -17.781 -16.562 1 93 31 GLN B O 1
ATOM 731 N N . GLN B 1 32 ? 0.671 -16.25 -15.5 1 91.62 32 GLN B N 1
ATOM 732 C CA . GLN B 1 32 ? 1.884 -16.688 -16.188 1 91.62 32 GLN B CA 1
ATOM 733 C C . GLN B 1 32 ? 2.201 -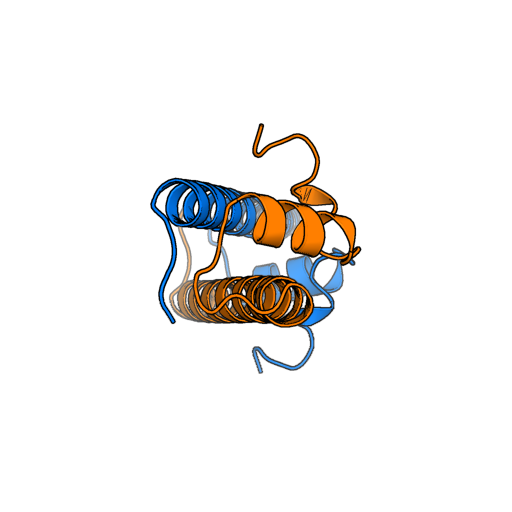18.141 -15.883 1 91.62 32 GLN B C 1
ATOM 735 O O . GLN B 1 32 ? 2.752 -18.844 -16.734 1 91.62 32 GLN B O 1
ATOM 740 N N . GLY B 1 33 ? 1.79 -18.625 -14.766 1 90.56 33 GLY B N 1
ATOM 741 C CA . GLY B 1 33 ? 1.961 -20.016 -14.352 1 90.56 33 GLY B CA 1
ATOM 742 C C . GLY B 1 33 ? 0.778 -20.891 -14.711 1 90.56 33 GLY B C 1
ATOM 743 O O . GLY B 1 33 ? 0.692 -22.047 -14.266 1 90.56 33 GLY B O 1
ATOM 744 N N . LYS B 1 34 ? -0.24 -20.297 -15.43 1 92.44 34 LYS B N 1
ATOM 745 C CA . LYS B 1 34 ? -1.443 -20.984 -15.883 1 92.44 34 LYS B CA 1
ATOM 746 C C . LYS B 1 34 ? -2.312 -21.406 -14.703 1 92.44 34 LYS B C 1
ATOM 748 O O . LYS B 1 34 ? -2.893 -22.5 -14.703 1 92.44 34 LYS B O 1
ATOM 753 N N . ARG B 1 35 ? -2.279 -20.688 -13.727 1 92.31 35 ARG B N 1
ATOM 754 C CA . ARG B 1 35 ? -3.105 -20.922 -12.547 1 92.31 35 ARG B CA 1
ATOM 755 C C . ARG B 1 35 ? -4.191 -19.859 -12.414 1 92.31 35 ARG B C 1
ATOM 757 O O . ARG B 1 35 ? -4 -18.719 -12.836 1 92.31 35 ARG B O 1
ATOM 764 N N . LYS B 1 36 ? -5.266 -20.297 -11.836 1 88.81 36 LYS B N 1
ATOM 765 C CA . LYS B 1 36 ? -6.379 -19.375 -11.633 1 88.81 36 LYS B CA 1
ATOM 766 C C . LYS B 1 36 ? -6.426 -18.875 -10.188 1 88.81 36 LYS B C 1
ATOM 768 O O . LYS B 1 36 ? -7.148 -17.938 -9.875 1 88.81 36 LYS B O 1
ATOM 773 N N . THR B 1 37 ? -5.664 -19.594 -9.305 1 93.62 37 THR B N 1
ATOM 774 C CA . THR B 1 37 ? -5.648 -19.281 -7.879 1 93.62 37 THR B CA 1
ATOM 775 C C . THR B 1 37 ? -4.336 -18.609 -7.488 1 93.62 37 THR B C 1
ATOM 777 O O . THR B 1 37 ? -3.258 -19.062 -7.879 1 93.62 37 THR B O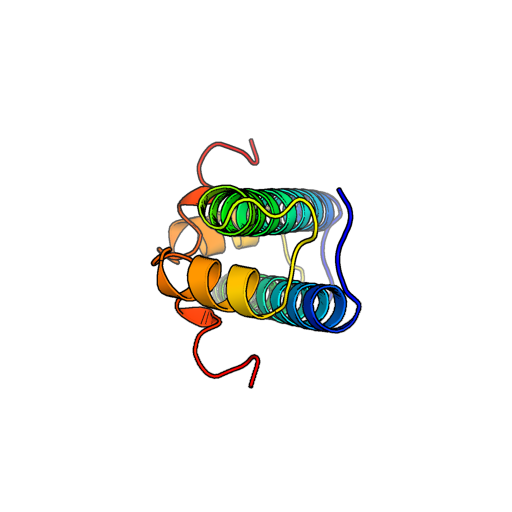 1
ATOM 780 N N . LEU B 1 38 ? -4.488 -17.5 -6.805 1 94.25 38 LEU B N 1
ATOM 781 C CA . LEU B 1 38 ? -3.342 -16.75 -6.293 1 94.25 38 LEU B CA 1
ATOM 782 C C . LEU B 1 38 ? -2.668 -17.516 -5.152 1 94.25 38 LEU B C 1
ATOM 784 O O . LEU B 1 38 ? -3.342 -17.984 -4.238 1 94.25 38 LEU B O 1
ATOM 788 N N . GLN B 1 39 ? -1.452 -17.672 -5.27 1 95 39 GLN B N 1
ATOM 789 C CA . GLN B 1 39 ? -0.67 -18.344 -4.23 1 95 39 GLN B CA 1
ATOM 790 C C . GLN B 1 39 ? 0.363 -17.391 -3.629 1 95 39 GLN B C 1
ATOM 792 O O . GLN B 1 39 ? 0.627 -16.328 -4.184 1 95 39 GLN B O 1
ATOM 797 N N . ARG B 1 40 ? 0.953 -17.844 -2.561 1 93.44 40 ARG B N 1
ATOM 798 C CA . ARG B 1 40 ? 1.968 -17.047 -1.867 1 93.44 40 ARG B CA 1
ATOM 799 C C . ARG B 1 40 ? 3.088 -16.641 -2.818 1 93.44 40 ARG B C 1
ATOM 801 O O . ARG B 1 40 ? 3.51 -15.484 -2.826 1 93.44 40 ARG B O 1
ATOM 808 N N . ARG B 1 41 ? 3.521 -17.594 -3.646 1 93.5 41 ARG B N 1
ATOM 809 C CA . ARG B 1 41 ? 4.637 -17.328 -4.555 1 93.5 41 ARG B CA 1
ATOM 810 C C . ARG B 1 41 ? 4.312 -16.203 -5.516 1 93.5 41 ARG B C 1
ATOM 812 O O . ARG B 1 41 ? 5.199 -15.43 -5.898 1 93.5 41 ARG B O 1
ATOM 819 N N . ASP B 1 42 ? 3.123 -16.078 -5.906 1 95.06 42 ASP B N 1
ATOM 820 C CA . ASP B 1 42 ? 2.723 -15.008 -6.828 1 95.06 42 ASP B CA 1
ATOM 821 C C . ASP B 1 42 ? 2.885 -13.633 -6.184 1 95.06 42 ASP B C 1
ATOM 823 O O . ASP B 1 42 ? 3.32 -12.688 -6.84 1 95.06 42 ASP B O 1
ATOM 827 N N . LEU B 1 43 ? 2.516 -13.523 -4.887 1 94.31 43 LEU B N 1
ATOM 828 C CA . LEU B 1 43 ? 2.703 -12.281 -4.148 1 94.31 43 LEU B CA 1
ATOM 829 C C . LEU B 1 43 ? 4.188 -11.977 -3.957 1 94.31 43 LEU B C 1
ATOM 831 O O . LEU B 1 43 ? 4.621 -10.836 -4.125 1 94.31 43 LEU B O 1
ATOM 835 N N . ASP B 1 44 ? 4.91 -13.031 -3.648 1 93.06 44 ASP B N 1
ATOM 836 C CA . ASP B 1 44 ? 6.355 -12.859 -3.502 1 93.06 44 ASP B CA 1
ATOM 837 C C . ASP B 1 44 ? 6.977 -12.32 -4.789 1 93.06 44 ASP B C 1
ATOM 839 O O . ASP B 1 44 ? 7.766 -11.375 -4.754 1 93.06 44 ASP B O 1
ATOM 843 N N . ASP B 1 45 ? 6.566 -12.906 -5.844 1 93.31 45 ASP B N 1
ATOM 844 C CA . ASP B 1 45 ? 7.09 -12.5 -7.145 1 93.31 45 ASP B CA 1
ATOM 845 C C . ASP B 1 45 ? 6.684 -11.062 -7.477 1 93.31 45 ASP B C 1
ATOM 847 O O . ASP B 1 45 ? 7.488 -10.289 -7.996 1 93.31 45 ASP B O 1
ATOM 851 N N . ALA B 1 46 ? 5.438 -10.719 -7.238 1 92.94 46 ALA B N 1
ATOM 852 C CA . ALA B 1 46 ? 4.934 -9.375 -7.488 1 92.94 46 ALA B CA 1
ATOM 853 C C . ALA B 1 46 ? 5.727 -8.336 -6.695 1 92.94 46 ALA B C 1
ATOM 855 O O . ALA B 1 46 ? 6.09 -7.285 -7.227 1 92.94 46 ALA B O 1
ATOM 856 N N . ILE B 1 47 ? 6.008 -8.617 -5.434 1 92.38 47 ILE B N 1
ATOM 857 C CA . ILE B 1 47 ? 6.727 -7.707 -4.551 1 92.38 47 ILE B CA 1
ATOM 858 C C . ILE B 1 47 ? 8.172 -7.562 -5.027 1 92.38 47 ILE B C 1
ATOM 860 O O . ILE B 1 47 ? 8.734 -6.465 -5 1 92.38 47 ILE B O 1
ATOM 864 N N . GLU B 1 48 ? 8.727 -8.578 -5.488 1 91.44 48 GLU B N 1
ATOM 865 C CA . GLU B 1 48 ? 10.109 -8.555 -5.965 1 91.44 48 GLU B CA 1
ATOM 866 C C . GLU B 1 48 ? 10.219 -7.848 -7.309 1 91.44 48 GLU B C 1
ATOM 868 O O . GLU B 1 48 ? 11.242 -7.219 -7.605 1 91.44 48 GLU B O 1
ATOM 873 N N . ALA B 1 49 ? 9.18 -7.934 -8.055 1 88.75 49 ALA B N 1
ATOM 874 C CA . ALA B 1 49 ? 9.203 -7.426 -9.422 1 88.75 49 ALA B CA 1
ATOM 875 C C . ALA B 1 49 ? 8.992 -5.914 -9.453 1 88.75 49 ALA B C 1
ATOM 877 O O . ALA B 1 49 ? 9.422 -5.238 -10.383 1 88.75 49 ALA B O 1
ATOM 878 N N . VAL B 1 50 ? 8.242 -5.414 -8.469 1 86.56 50 VAL B N 1
ATOM 879 C CA . VAL B 1 50 ? 7.863 -4.004 -8.469 1 86.56 50 VAL B CA 1
ATOM 880 C C . VAL B 1 50 ? 8.711 -3.232 -7.465 1 86.56 50 VAL B C 1
ATOM 882 O O . VAL B 1 50 ? 8.578 -3.424 -6.254 1 86.56 50 VAL B O 1
ATOM 885 N N . ASP B 1 51 ? 9.453 -2.285 -7.934 1 87.19 51 ASP B N 1
ATOM 886 C CA . ASP B 1 51 ? 10.336 -1.48 -7.102 1 87.19 51 ASP B CA 1
ATOM 887 C C . ASP B 1 51 ? 9.555 -0.735 -6.023 1 87.19 51 ASP B C 1
ATOM 889 O O . ASP B 1 51 ? 10.055 -0.517 -4.918 1 87.19 51 ASP B O 1
ATOM 893 N N . GLU B 1 52 ? 8.414 -0.398 -6.359 1 85.69 52 GLU B N 1
ATOM 894 C CA . GLU B 1 52 ? 7.551 0.372 -5.465 1 85.69 52 GLU B CA 1
ATOM 895 C C . GLU B 1 52 ? 7.199 -0.426 -4.215 1 85.69 52 GLU B C 1
ATOM 897 O O . GLU B 1 52 ? 6.762 0.144 -3.211 1 85.69 52 GLU B O 1
ATOM 902 N N . PHE B 1 53 ? 7.496 -1.712 -4.242 1 89.88 53 PHE B N 1
ATOM 903 C CA . PHE B 1 53 ? 7.133 -2.553 -3.107 1 89.88 53 PHE B CA 1
ATOM 904 C C . PHE B 1 53 ? 8.375 -2.949 -2.311 1 89.88 53 PHE B C 1
ATOM 906 O O . PHE B 1 53 ? 8.289 -3.762 -1.388 1 89.88 53 PHE B O 1
ATOM 913 N N . ALA B 1 54 ? 9.484 -2.268 -2.607 1 87.44 54 ALA B N 1
ATOM 914 C CA . ALA B 1 54 ? 10.742 -2.564 -1.929 1 87.44 54 ALA B CA 1
ATOM 915 C C . ALA B 1 54 ? 10.602 -2.422 -0.417 1 87.44 54 ALA B C 1
ATOM 917 O O . ALA B 1 54 ? 11.266 -3.123 0.346 1 87.44 54 ALA B O 1
ATOM 918 N N . PHE B 1 55 ? 9.719 -1.532 0.026 1 84.5 55 PHE B N 1
ATOM 919 C CA . PHE B 1 55 ? 9.5 -1.323 1.452 1 84.5 55 PHE B CA 1
ATOM 920 C C . PHE B 1 55 ? 8.898 -2.566 2.096 1 84.5 55 PHE B C 1
ATOM 922 O O . PHE B 1 55 ? 8.922 -2.715 3.318 1 84.5 55 PHE B O 1
ATOM 929 N N . LEU B 1 56 ? 8.414 -3.451 1.306 1 89 56 LEU B N 1
ATOM 930 C CA . LEU B 1 56 ? 7.824 -4.688 1.807 1 89 56 LEU B CA 1
ATOM 931 C C . LEU B 1 56 ? 8.867 -5.797 1.88 1 89 56 LEU B C 1
ATOM 933 O O . LEU B 1 56 ? 8.656 -6.809 2.553 1 89 56 LEU B O 1
ATOM 937 N N . GLU B 1 57 ? 9.883 -5.609 1.192 1 84.81 57 GLU B N 1
ATOM 938 C CA . GLU B 1 57 ? 10.883 -6.668 1.088 1 84.81 57 GLU B CA 1
ATOM 939 C C . GLU B 1 57 ? 11.469 -7.016 2.455 1 84.81 57 GLU B C 1
ATOM 941 O O . GLU B 1 57 ? 11.867 -6.125 3.205 1 84.81 57 GLU B O 1
ATOM 946 N N . GLY B 1 58 ? 11.422 -8.32 2.777 1 82.44 58 GLY B N 1
ATOM 947 C CA . GLY B 1 58 ? 12 -8.781 4.027 1 82.44 58 GLY B CA 1
ATOM 948 C C . GLY B 1 58 ? 11.047 -8.672 5.203 1 82.44 58 GLY B C 1
ATOM 949 O O . GLY B 1 58 ? 11.367 -9.117 6.309 1 82.44 58 GLY B O 1
ATOM 950 N N . THR B 1 59 ? 9.906 -8.133 4.996 1 80.19 59 THR B N 1
ATOM 951 C CA . THR B 1 59 ? 9 -7.91 6.117 1 80.19 59 THR B CA 1
ATOM 952 C C . THR B 1 59 ? 7.906 -8.977 6.152 1 80.19 59 THR B C 1
ATOM 954 O O . THR B 1 59 ? 7.281 -9.195 7.191 1 80.19 59 THR B O 1
ATOM 957 N N . LEU B 1 60 ? 7.598 -9.57 5.016 1 79.5 60 LEU B N 1
ATOM 958 C CA . LEU B 1 60 ? 6.484 -10.508 4.914 1 79.5 60 LEU B CA 1
ATOM 959 C C . LEU B 1 60 ? 6.961 -11.938 5.148 1 79.5 60 LEU B C 1
ATOM 961 O O . LEU B 1 60 ? 6.156 -12.875 5.137 1 79.5 60 LEU B O 1
ATOM 965 N N . ASP B 1 61 ? 8.164 -12.328 5.52 1 64.5 61 ASP B N 1
ATOM 966 C CA . ASP B 1 61 ? 8.625 -13.68 5.809 1 64.5 61 ASP B CA 1
ATOM 967 C C . ASP B 1 61 ? 7.992 -14.219 7.086 1 64.5 61 ASP B C 1
ATOM 969 O O . ASP B 1 61 ? 7.73 -13.461 8.023 1 64.5 61 ASP B O 1
#

Secondary structure (DSSP, 8-state):
-EE-HHHHHHHHHHHHHHHHHHHHHHHHHHHHTT-SEE-HHHHHHHHHH-GGGGGGTTT--/-EE-HHHHHHH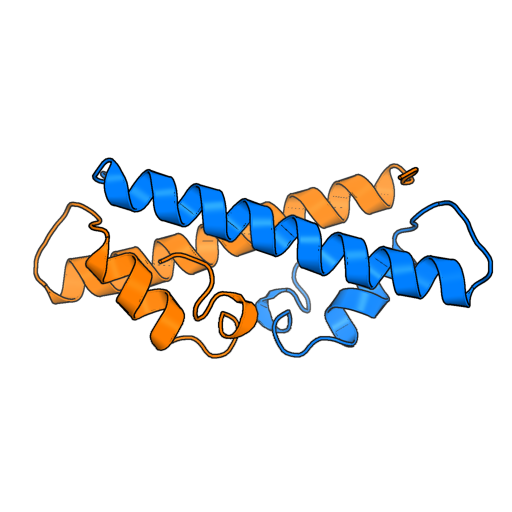HHHHHHHHHHHHHHHHHHHHHTT-SEE-HHHHHHHHHH-GGGGGGTTT--

Sequence (122 aa):
MLAEQEAIFILEQATELFVETIARDAYCCAQQGKRKTLQRRDLDDAIEAVDEFAFLEGTLDMLAEQEAIFILEQATELFVETIARDAYCCAQQGKRKTLQRRDLDDAIEAVDEFAFLEGTLD

InterPro domains:
  IPR007125 Core Histone H2A/H2B/H3 domain [PF00125] (4-47)
  IPR009072 Histone-fold [G3DSA:1.10.20.10] (1-61)
  IPR009072 Histone-fold [SSF47113] (3-60)
  IPR050568 Transcription/DNA replication regulator [PTHR10252] (3-58)

Radius of gyration: 15.44 Å; Cα contacts (8 Å, |Δi|>4): 142; chains: 2; bounding box: 24×43×32 Å

Foldseek 3Di:
DDDDPVVVVVVVVVVVVVVVQLVVQLCVQCVVVVHRDRDPVSSVCSLVVDPVNVVVPPPPD/DDDDPVVVVVVVVVVVVVVVQLVVQLCVQCVVVVHRDRDPVSSVCSLVVDPVNVVVPPPPD

pLDDT: mean 91.35, std 5.89, range [64.38, 96.88]

Solvent-accessible surface area (backbone atoms only — not comparable to full-atom values): 6651 Å² total; per-residue (Å²): 134,52,62,40,69,65,25,51,51,48,51,52,51,51,50,50,52,50,53,51,51,53,50,49,42,12,44,51,47,18,45,75,70,74,38,81,52,32,38,48,66,21,46,53,49,32,40,72,71,34,74,53,34,52,87,49,63,88,66,77,118,135,54,63,40,69,66,26,50,52,48,52,52,51,51,50,50,50,51,53,52,50,52,50,50,44,13,44,52,47,19,45,75,71,74,38,79,52,32,38,47,67,20,47,53,48,33,40,70,70,35,74,52,34,52,87,48,62,89,67,77,119

Organism: Heterocephalus glaber (NCBI:txid10181)